Protein AF-A0A955GE36-F1 (afdb_monomer_lite)

Structure (mmCIF, N/CA/C/O backbone):
data_AF-A0A955GE36-F1
#
_entry.id   AF-A0A955GE36-F1
#
loop_
_atom_site.group_PDB
_atom_site.id
_atom_site.type_symbol
_atom_site.label_atom_id
_atom_site.label_alt_id
_atom_site.label_comp_id
_atom_site.label_asym_id
_atom_site.label_entity_id
_atom_site.label_seq_id
_atom_site.pdbx_PDB_ins_code
_atom_site.Cartn_x
_atom_site.Cartn_y
_atom_site.Cartn_z
_atom_site.occupancy
_atom_site.B_iso_or_equiv
_atom_site.auth_seq_id
_atom_site.auth_comp_id
_atom_site.auth_asym_id
_atom_site.auth_atom_id
_atom_site.pdbx_PDB_model_num
ATOM 1 N N . MET A 1 1 ? 7.375 5.020 -9.119 1.00 85.75 1 MET A N 1
ATOM 2 C CA . MET A 1 1 ? 6.586 3.778 -9.238 1.00 85.75 1 MET A CA 1
ATOM 3 C C . MET A 1 1 ? 6.086 3.654 -10.661 1.00 85.75 1 MET A C 1
ATOM 5 O O . MET A 1 1 ? 5.638 4.653 -11.214 1.00 85.75 1 MET A O 1
ATOM 9 N N . TYR A 1 2 ? 6.196 2.483 -11.272 1.00 90.69 2 TYR A N 1
ATOM 10 C CA . TYR A 1 2 ? 5.841 2.312 -12.681 1.00 90.69 2 TYR A CA 1
ATOM 11 C C . TYR A 1 2 ? 5.158 0.971 -12.918 1.00 90.69 2 TYR A C 1
ATOM 13 O O . TYR A 1 2 ? 5.213 0.081 -12.067 1.00 90.69 2 TYR A O 1
ATOM 21 N N . ARG A 1 3 ? 4.501 0.848 -14.072 1.00 91.81 3 ARG A N 1
ATOM 22 C CA . ARG A 1 3 ? 3.868 -0.386 -14.530 1.00 91.81 3 ARG A CA 1
ATOM 23 C C . ARG A 1 3 ? 4.407 -0.761 -15.899 1.00 91.81 3 ARG A C 1
ATOM 25 O O . ARG A 1 3 ? 4.590 0.096 -16.756 1.00 91.81 3 ARG A O 1
ATOM 32 N N . PHE A 1 4 ? 4.636 -2.037 -16.146 1.00 91.62 4 PHE A N 1
ATOM 33 C CA . PHE A 1 4 ? 4.843 -2.513 -17.499 1.00 91.62 4 PHE A CA 1
ATOM 34 C C . PHE A 1 4 ? 3.559 -2.333 -18.308 1.00 91.62 4 PHE A C 1
ATOM 36 O O . PHE A 1 4 ? 2.451 -2.238 -17.777 1.00 91.62 4 PHE A O 1
ATOM 43 N N . LYS A 1 5 ? 3.709 -2.286 -19.632 1.00 88.50 5 LYS A N 1
ATOM 44 C CA . LYS A 1 5 ? 2.636 -1.937 -20.573 1.00 88.50 5 LYS A CA 1
ATOM 45 C C . LYS A 1 5 ? 1.33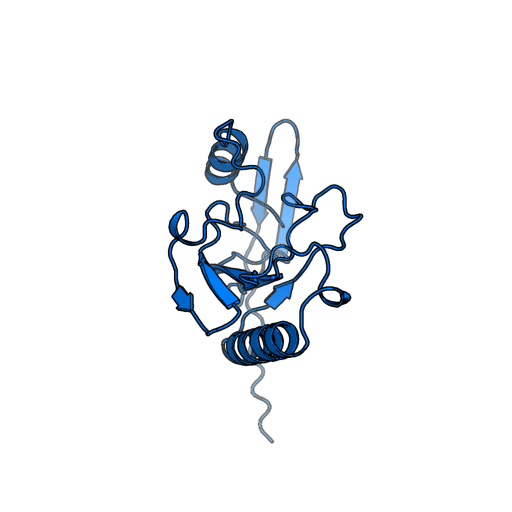5 -2.721 -20.347 1.00 88.50 5 LYS A C 1
ATOM 47 O O . LYS A 1 5 ? 0.261 -2.147 -20.493 1.00 88.50 5 LYS A O 1
ATOM 52 N N . ASN A 1 6 ? 1.416 -4.002 -19.987 1.00 87.06 6 ASN A N 1
ATOM 53 C CA . ASN A 1 6 ? 0.236 -4.842 -19.757 1.00 87.06 6 ASN A CA 1
ATOM 54 C C . ASN A 1 6 ? -0.524 -4.431 -18.488 1.00 87.06 6 ASN A C 1
ATOM 56 O O . ASN A 1 6 ? -1.719 -4.156 -18.559 1.00 87.06 6 ASN A O 1
ATOM 60 N N . ASN A 1 7 ? 0.173 -4.278 -17.361 1.00 87.06 7 ASN A N 1
ATOM 61 C CA . ASN A 1 7 ? -0.438 -3.822 -16.111 1.00 87.06 7 ASN A CA 1
ATOM 62 C C . ASN A 1 7 ? -0.907 -2.368 -16.195 1.00 87.06 7 ASN A C 1
ATOM 64 O O . ASN A 1 7 ? -1.952 -2.026 -15.646 1.00 87.06 7 ASN A O 1
ATOM 68 N N . TYR A 1 8 ? -0.207 -1.520 -16.954 1.00 87.38 8 TYR A N 1
ATOM 69 C CA . TYR A 1 8 ? -0.676 -0.171 -17.258 1.00 87.38 8 TYR A CA 1
ATOM 70 C C . TYR A 1 8 ? -1.990 -0.186 -18.052 1.00 87.38 8 TYR A C 1
ATOM 72 O O . TYR A 1 8 ? -2.920 0.534 -17.701 1.00 87.38 8 TYR A O 1
ATOM 80 N N . LYS A 1 9 ? -2.121 -1.047 -19.071 1.00 87.62 9 LYS A N 1
ATOM 81 C CA . LYS A 1 9 ? -3.388 -1.223 -19.801 1.00 87.62 9 LYS A CA 1
ATOM 82 C C . LYS A 1 9 ? -4.512 -1.724 -18.896 1.00 87.62 9 LYS A C 1
ATOM 84 O O . LYS A 1 9 ? -5.623 -1.223 -19.017 1.00 87.62 9 LYS A O 1
ATOM 89 N N . ASN A 1 10 ? -4.242 -2.678 -18.005 1.00 85.69 10 ASN A N 1
ATOM 90 C CA . ASN A 1 10 ? -5.240 -3.178 -17.054 1.00 85.69 10 ASN A CA 1
ATOM 91 C C . ASN A 1 10 ? -5.703 -2.070 -16.100 1.00 85.69 10 ASN A C 1
ATOM 93 O O . ASN A 1 10 ? -6.900 -1.876 -15.924 1.00 85.69 10 ASN A O 1
ATOM 97 N N . TYR A 1 11 ? -4.762 -1.277 -15.584 1.00 84.19 11 TYR A N 1
ATOM 98 C CA . TYR A 1 11 ? -5.061 -0.088 -14.790 1.00 84.19 11 TYR A CA 1
ATOM 99 C C . TYR A 1 11 ? -5.919 0.932 -15.560 1.00 84.19 11 TYR A C 1
ATOM 101 O O . TYR A 1 11 ? -6.895 1.436 -15.020 1.00 84.19 11 TYR A O 1
ATOM 109 N N . LEU A 1 12 ? -5.609 1.207 -16.834 1.00 83.94 12 LEU A N 1
ATOM 110 C CA . LEU A 1 12 ? -6.403 2.123 -17.667 1.00 83.94 12 LEU A CA 1
ATOM 111 C C . LEU A 1 12 ? -7.800 1.588 -18.013 1.00 83.94 12 LEU A C 1
ATOM 113 O O . LEU A 1 12 ? -8.720 2.372 -18.233 1.00 83.9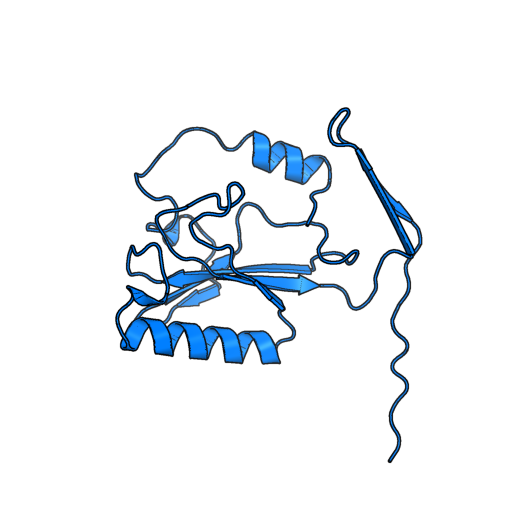4 12 LEU A O 1
ATOM 117 N N . ARG A 1 13 ? -7.958 0.263 -18.105 1.00 81.69 13 ARG A N 1
ATOM 118 C CA . ARG A 1 13 ? -9.246 -0.394 -18.377 1.00 81.69 13 ARG A CA 1
ATOM 119 C C . ARG A 1 13 ? -10.188 -0.359 -17.182 1.00 81.69 13 ARG A C 1
ATOM 121 O O . ARG A 1 13 ? -11.373 -0.625 -17.363 1.00 81.69 13 ARG A O 1
ATOM 128 N N . TYR A 1 14 ? -9.694 -0.025 -15.993 1.00 68.94 14 TYR A N 1
ATOM 129 C CA . TYR A 1 14 ? -10.538 0.109 -14.821 1.00 68.94 14 TYR A CA 1
ATOM 130 C C . TYR A 1 14 ? -11.527 1.267 -15.002 1.00 68.94 14 TYR A C 1
ATOM 132 O O . TYR A 1 14 ? -11.163 2.442 -14.959 1.00 68.94 14 TYR A O 1
ATOM 140 N N . ASN A 1 15 ? -12.794 0.922 -15.236 1.00 57.19 15 ASN A N 1
ATOM 141 C CA . ASN A 1 15 ? -13.876 1.872 -15.450 1.00 57.19 15 ASN A CA 1
ATOM 142 C C . ASN A 1 15 ? -15.195 1.364 -14.832 1.00 57.19 15 ASN A C 1
ATOM 144 O O . ASN A 1 15 ? -15.684 0.297 -15.179 1.00 57.19 15 ASN A O 1
ATOM 148 N N . LYS A 1 16 ? -15.798 2.235 -14.006 1.00 53.19 16 LYS A N 1
ATOM 149 C CA . LYS A 1 16 ? -17.249 2.502 -13.877 1.00 53.19 16 LYS A CA 1
ATOM 150 C C . LYS A 1 16 ? -18.206 1.484 -13.229 1.00 53.19 16 LYS A C 1
ATOM 152 O O . LYS A 1 16 ? -19.367 1.433 -13.615 1.00 53.19 16 LYS A O 1
ATOM 157 N N . HIS A 1 17 ? -17.836 0.878 -12.107 1.00 49.16 17 HIS A N 1
ATOM 158 C CA . HIS A 1 17 ? -18.844 0.493 -11.104 1.00 49.16 17 HIS A CA 1
ATOM 159 C C . HIS A 1 17 ? -18.526 1.195 -9.786 1.00 49.16 17 HIS A C 1
ATOM 161 O O . HIS A 1 17 ? -17.876 0.658 -8.898 1.00 49.16 17 HIS A O 1
ATOM 167 N N . LYS A 1 18 ? -18.880 2.485 -9.712 1.00 57.66 18 LYS A N 1
ATOM 168 C CA . LYS A 1 18 ? -18.538 3.329 -8.565 1.00 57.66 18 LYS A CA 1
ATOM 169 C C . LYS A 1 18 ? -19.509 3.066 -7.416 1.00 57.66 18 LYS A C 1
ATOM 171 O O . LYS A 1 18 ? -20.528 3.740 -7.302 1.00 57.66 18 LYS A O 1
ATOM 176 N N . ARG A 1 19 ? -19.136 2.156 -6.514 1.00 67.69 19 ARG A N 1
ATOM 177 C CA . ARG A 1 19 ? -19.416 2.392 -5.090 1.00 67.69 19 ARG A CA 1
ATOM 178 C C . ARG A 1 19 ? -18.847 3.772 -4.724 1.00 67.69 19 ARG A C 1
ATOM 180 O O . ARG A 1 19 ? -17.850 4.204 -5.310 1.00 67.69 19 ARG A O 1
ATOM 187 N N . ALA A 1 20 ? -19.480 4.468 -3.778 1.00 83.12 20 ALA A N 1
ATOM 188 C CA . ALA A 1 20 ? -19.018 5.787 -3.335 1.00 83.12 20 ALA A CA 1
ATOM 189 C C . ALA A 1 20 ? -17.541 5.753 -2.891 1.00 83.12 20 ALA A C 1
ATOM 191 O O . ALA A 1 20 ? -16.786 6.668 -3.213 1.00 83.12 20 ALA A O 1
ATOM 192 N N . CYS A 1 21 ? -17.126 4.644 -2.266 1.00 90.12 21 CYS A N 1
ATOM 193 C CA . CYS A 1 21 ? -15.739 4.301 -1.982 1.00 90.12 21 CYS A CA 1
ATOM 194 C C . CYS A 1 21 ? -15.445 2.853 -2.399 1.00 90.12 21 CYS A C 1
ATOM 196 O O . CYS A 1 21 ? -16.169 1.939 -2.013 1.00 90.12 21 CYS A O 1
ATOM 198 N N . ALA A 1 22 ? -14.364 2.643 -3.156 1.00 89.44 22 ALA A N 1
ATOM 199 C CA . ALA A 1 22 ? -13.913 1.311 -3.569 1.00 89.44 22 ALA A CA 1
ATOM 200 C C . ALA A 1 22 ? -13.181 0.536 -2.456 1.00 89.44 22 ALA A C 1
ATOM 202 O O . ALA A 1 22 ? -12.947 -0.651 -2.607 1.00 89.44 22 ALA A O 1
ATOM 203 N N . LEU A 1 23 ? -12.792 1.203 -1.364 1.00 93.19 23 LEU A N 1
ATOM 204 C CA . LEU A 1 23 ? -12.044 0.603 -0.251 1.00 93.19 23 LEU A CA 1
ATOM 205 C C . LEU A 1 23 ? -12.943 0.194 0.928 1.00 93.19 23 LEU A C 1
ATOM 207 O O . LEU A 1 23 ? -12.489 -0.517 1.813 1.00 93.19 23 LEU A O 1
ATOM 211 N N . CYS A 1 24 ? -14.220 0.597 0.932 1.00 93.69 24 CYS A N 1
ATOM 212 C CA . CYS A 1 24 ? -15.199 0.160 1.937 1.00 93.69 24 CYS A CA 1
ATOM 213 C C . CYS A 1 24 ? -15.707 -1.270 1.732 1.00 93.69 24 CYS A C 1
ATOM 215 O O . CYS A 1 24 ? -16.443 -1.763 2.578 1.00 93.69 24 CYS A O 1
ATOM 217 N N . ALA A 1 25 ? -15.363 -1.895 0.609 1.00 90.81 25 ALA A N 1
ATOM 218 C CA . ALA A 1 25 ? -15.759 -3.251 0.272 1.00 90.81 25 ALA A CA 1
ATOM 219 C C . ALA A 1 25 ? -14.513 -4.138 0.156 1.00 90.81 25 ALA A C 1
ATOM 221 O O . ALA A 1 25 ? -14.054 -4.418 -0.955 1.00 90.81 25 ALA A O 1
ATOM 222 N N . PRO A 1 26 ? -13.888 -4.510 1.287 1.00 88.25 26 PRO A N 1
ATOM 223 C CA . PRO A 1 26 ? -12.679 -5.325 1.273 1.00 88.25 26 PRO A CA 1
ATOM 224 C C . PRO A 1 26 ? -12.891 -6.701 0.624 1.00 88.25 26 PRO A C 1
ATOM 226 O O . PRO A 1 26 ? -11.921 -7.291 0.156 1.00 88.25 26 PRO A O 1
ATOM 229 N N . GLU A 1 27 ? -14.134 -7.180 0.517 1.00 89.06 27 GLU A N 1
ATOM 230 C CA . GLU A 1 27 ? -14.501 -8.403 -0.204 1.00 89.06 27 GLU A CA 1
ATOM 231 C C . GLU A 1 27 ? -14.236 -8.344 -1.720 1.00 89.06 27 GLU A C 1
ATOM 233 O O . GLU A 1 27 ? -14.121 -9.386 -2.363 1.00 89.06 27 GLU A O 1
ATOM 238 N N . ASP A 1 28 ? -14.084 -7.142 -2.293 1.00 91.38 28 ASP A N 1
ATOM 239 C CA . ASP A 1 28 ? -13.690 -6.950 -3.699 1.00 91.38 28 ASP A CA 1
ATOM 240 C C . ASP A 1 28 ? -12.179 -7.206 -3.923 1.00 91.38 28 ASP A C 1
ATOM 242 O O . ASP A 1 28 ? -11.667 -7.096 -5.046 1.00 91.38 28 ASP A O 1
ATOM 246 N N . PHE A 1 29 ? -11.439 -7.511 -2.855 1.00 94.50 29 PHE A N 1
ATOM 247 C CA . PHE A 1 29 ? -10.009 -7.780 -2.874 1.00 94.50 29 PHE A CA 1
ATOM 248 C C . PHE A 1 29 ? -9.701 -9.176 -2.334 1.00 94.50 29 PHE A C 1
ATOM 250 O O . PHE A 1 29 ? -10.445 -9.760 -1.550 1.00 94.50 29 PHE A O 1
ATOM 257 N N . THR A 1 30 ? -8.526 -9.690 -2.690 1.00 97.25 30 THR A N 1
ATOM 258 C CA . THR A 1 30 ? -7.957 -10.844 -1.992 1.00 97.25 30 THR A CA 1
ATOM 259 C C . THR A 1 30 ? -7.463 -10.403 -0.616 1.00 97.25 30 THR A C 1
ATOM 261 O O . THR A 1 30 ? -6.461 -9.688 -0.518 1.00 97.25 30 THR A O 1
ATOM 264 N N . ILE A 1 31 ? -8.155 -10.836 0.437 1.00 97.81 31 ILE A N 1
ATOM 265 C CA . ILE A 1 31 ? -7.771 -10.596 1.832 1.00 97.81 31 ILE A CA 1
ATOM 266 C C . ILE A 1 31 ? -6.613 -11.528 2.208 1.00 97.81 31 ILE A C 1
ATOM 268 O O . ILE A 1 31 ? -6.680 -12.736 1.992 1.00 97.81 31 ILE A O 1
ATOM 272 N N . ILE A 1 32 ? -5.548 -10.951 2.761 1.00 98.19 32 ILE A N 1
ATOM 273 C CA . ILE A 1 32 ? -4.377 -11.669 3.281 1.00 98.19 32 ILE A CA 1
ATOM 274 C C . ILE A 1 32 ? -4.495 -11.861 4.791 1.00 98.19 32 ILE A C 1
ATOM 276 O O . ILE A 1 32 ? -4.162 -12.919 5.316 1.00 98.19 32 ILE A O 1
ATOM 280 N N . GLU A 1 33 ? -4.961 -10.825 5.483 1.00 97.62 33 GLU A N 1
ATOM 281 C CA . GLU A 1 33 ? -5.052 -10.773 6.936 1.00 97.62 33 GLU A CA 1
ATOM 282 C C . GLU A 1 33 ? -6.137 -9.769 7.322 1.00 97.62 33 GLU A C 1
ATOM 284 O O . GLU A 1 33 ? -6.306 -8.752 6.649 1.00 97.62 33 GLU A O 1
ATOM 289 N N . GLN A 1 34 ? -6.877 -10.045 8.389 1.00 97.44 34 GLN A N 1
ATOM 290 C CA . GLN A 1 34 ? -7.906 -9.152 8.906 1.00 97.44 34 GLN A CA 1
ATOM 291 C C . GLN A 1 34 ? -7.818 -9.112 10.427 1.00 97.44 34 GLN A C 1
ATOM 293 O O . GLN A 1 34 ? -7.711 -10.152 11.077 1.00 97.44 34 GLN A O 1
ATOM 298 N N . THR A 1 35 ? -7.876 -7.906 10.971 1.00 97.38 35 THR A N 1
ATOM 299 C CA . THR A 1 35 ? -7.951 -7.621 12.401 1.00 97.38 35 THR A CA 1
ATOM 300 C C . THR A 1 35 ? -9.339 -7.065 12.730 1.00 97.38 35 THR A C 1
ATOM 302 O O . THR A 1 35 ? -10.246 -7.065 11.892 1.00 97.38 35 THR A O 1
ATOM 305 N N . GLU A 1 36 ? -9.538 -6.602 13.962 1.00 97.44 36 GLU A N 1
ATOM 306 C CA . GLU A 1 36 ? -10.809 -6.003 14.371 1.00 97.44 36 GLU A CA 1
ATOM 307 C C . GLU A 1 36 ? -11.078 -4.668 13.657 1.00 97.44 36 GLU A C 1
ATOM 309 O O . GLU A 1 36 ? -12.224 -4.387 13.308 1.00 97.44 36 GLU A O 1
ATOM 314 N N . TYR A 1 37 ? -10.037 -3.869 13.387 1.00 98.25 37 TYR A N 1
ATOM 315 C CA . TYR A 1 37 ? -10.189 -2.504 12.870 1.00 98.25 37 TYR A CA 1
ATOM 316 C C . TYR A 1 37 ? -9.596 -2.281 11.474 1.00 98.25 37 TYR A C 1
ATOM 318 O O . TYR A 1 37 ? -9.852 -1.243 10.847 1.00 98.25 37 TYR A O 1
ATOM 326 N N . ALA A 1 38 ? -8.815 -3.231 10.959 1.00 98.12 38 ALA A N 1
ATOM 327 C CA . ALA A 1 38 ? -8.122 -3.101 9.688 1.00 98.12 38 ALA A CA 1
ATOM 328 C C . ALA A 1 38 ? -8.059 -4.420 8.905 1.00 98.12 38 ALA A C 1
ATOM 330 O O . ALA A 1 38 ? -8.306 -5.516 9.406 1.00 98.12 38 ALA A O 1
ATOM 331 N N . VAL A 1 39 ? -7.722 -4.303 7.626 1.00 98.44 39 VAL A N 1
ATOM 332 C CA . VAL A 1 39 ? -7.549 -5.440 6.724 1.00 98.44 39 VAL A CA 1
ATOM 333 C C . VAL A 1 39 ? -6.339 -5.218 5.828 1.00 98.44 39 VAL A C 1
ATOM 335 O O . VAL A 1 39 ? -6.085 -4.106 5.357 1.00 98.44 39 VAL A O 1
ATOM 338 N N . VAL A 1 40 ? -5.585 -6.286 5.588 1.00 98.56 40 VAL A N 1
ATOM 339 C CA . VAL A 1 40 ? -4.499 -6.336 4.614 1.00 98.56 40 VAL A CA 1
ATOM 340 C C . VAL A 1 40 ? -5.000 -7.049 3.371 1.00 98.56 40 VAL A C 1
ATOM 342 O O . VAL A 1 40 ? -5.420 -8.205 3.428 1.00 98.56 40 VAL A O 1
ATOM 345 N N . VAL A 1 41 ? -4.929 -6.370 2.231 1.00 98.44 41 VAL A N 1
ATOM 346 C CA . VAL A 1 41 ? -5.425 -6.885 0.952 1.00 98.44 41 VAL A CA 1
ATOM 347 C C . VAL A 1 41 ? -4.371 -6.802 -0.142 1.00 98.44 41 VAL A C 1
ATOM 349 O O . VAL A 1 41 ? -3.500 -5.931 -0.121 1.00 98.44 41 VAL A O 1
ATOM 352 N N . VAL A 1 42 ? -4.473 -7.668 -1.148 1.00 97.75 42 VAL A N 1
ATOM 353 C CA . VAL A 1 42 ? -3.697 -7.532 -2.387 1.00 97.75 42 VAL A CA 1
ATOM 354 C C . VAL A 1 42 ? -4.201 -6.322 -3.169 1.00 97.75 42 VAL A C 1
ATOM 356 O O . VAL A 1 42 ? -5.401 -6.147 -3.370 1.00 97.75 42 VAL A O 1
ATOM 359 N N . ASN A 1 43 ? -3.292 -5.474 -3.651 1.00 95.06 43 ASN A N 1
ATOM 360 C CA . ASN A 1 43 ? -3.678 -4.376 -4.527 1.00 95.06 43 ASN A CA 1
ATOM 361 C C . ASN A 1 43 ? -4.046 -4.918 -5.915 1.00 95.06 43 ASN A C 1
ATOM 363 O O . ASN A 1 43 ? -3.175 -5.399 -6.636 1.00 95.06 43 ASN A O 1
ATOM 367 N N . ASN A 1 44 ? -5.307 -4.756 -6.324 1.00 91.88 44 ASN A N 1
ATOM 368 C CA . ASN A 1 44 ? -5.800 -5.147 -7.653 1.00 91.88 44 ASN A CA 1
ATOM 369 C C . ASN A 1 44 ? -5.064 -4.440 -8.814 1.00 91.88 44 ASN A C 1
ATOM 371 O O . ASN A 1 44 ? -5.092 -4.903 -9.954 1.00 91.88 44 ASN A O 1
ATOM 375 N N . TYR A 1 45 ? -4.375 -3.329 -8.533 1.00 90.31 45 TYR A N 1
ATOM 376 C CA . TYR A 1 45 ? -3.585 -2.564 -9.498 1.00 90.31 45 TYR A CA 1
ATOM 377 C C . TYR A 1 45 ? -2.141 -2.411 -9.011 1.00 90.31 45 TYR A C 1
ATOM 379 O O . TYR A 1 45 ? -1.706 -1.290 -8.704 1.00 90.31 45 TYR A O 1
ATOM 387 N N . PRO A 1 46 ? -1.364 -3.504 -8.946 1.00 94.25 46 PRO A N 1
ATOM 388 C CA . PRO A 1 46 ? -0.029 -3.473 -8.375 1.00 94.25 46 PRO A CA 1
ATOM 389 C C . PRO A 1 46 ? 0.915 -2.599 -9.214 1.00 94.25 46 PRO A C 1
ATOM 391 O O . PRO A 1 46 ? 0.634 -2.244 -10.364 1.00 94.25 46 PRO A O 1
ATOM 394 N N . TYR A 1 47 ? 2.035 -2.204 -8.615 1.00 94.88 47 TYR A N 1
ATOM 395 C CA . TYR A 1 47 ? 3.131 -1.589 -9.357 1.00 94.88 47 TYR A CA 1
ATOM 396 C C . TYR A 1 47 ? 4.040 -2.716 -9.824 1.00 94.88 47 TYR A C 1
ATOM 398 O O . TYR A 1 47 ? 4.128 -3.731 -9.148 1.00 94.88 47 TYR A O 1
ATOM 406 N N . ASP A 1 48 ? 4.733 -2.513 -10.936 1.00 95.00 48 ASP A N 1
ATOM 407 C CA . ASP A 1 48 ? 5.760 -3.452 -11.394 1.00 95.00 48 ASP A CA 1
ATOM 408 C C . ASP A 1 48 ? 7.153 -3.018 -10.950 1.00 95.00 48 ASP A C 1
ATOM 410 O O . ASP A 1 48 ? 8.033 -3.847 -10.734 1.00 95.00 48 ASP A O 1
ATOM 414 N N . ILE A 1 49 ? 7.356 -1.703 -10.814 1.00 94.88 49 ILE A N 1
ATOM 415 C CA . ILE A 1 49 ? 8.633 -1.119 -10.415 1.00 94.88 49 ILE A CA 1
ATOM 416 C C . ILE A 1 49 ? 8.426 -0.137 -9.271 1.00 94.88 49 ILE A C 1
ATOM 418 O O . ILE A 1 49 ? 7.631 0.809 -9.376 1.00 94.88 49 ILE A O 1
ATOM 422 N N . TRP A 1 50 ? 9.234 -0.297 -8.231 1.00 94.50 50 TRP A N 1
ATOM 423 C CA . TRP A 1 50 ? 9.376 0.629 -7.119 1.00 94.50 50 TRP A CA 1
ATOM 424 C C . TRP A 1 50 ? 10.864 0.860 -6.864 1.00 94.50 50 TRP A C 1
ATOM 426 O O . TRP A 1 50 ? 11.626 -0.094 -6.831 1.00 94.50 50 TRP A O 1
ATOM 436 N N . GLU A 1 51 ? 11.288 2.125 -6.776 1.00 90.94 51 GLU A N 1
ATOM 437 C CA . GLU A 1 51 ? 12.701 2.488 -6.539 1.00 90.94 51 GLU A CA 1
ATOM 438 C C . GLU A 1 51 ? 13.715 1.784 -7.460 1.00 90.94 51 GLU A C 1
ATOM 440 O O . GLU A 1 51 ? 14.796 1.391 -7.047 1.00 90.94 51 GLU A O 1
ATOM 445 N N . GLN A 1 52 ? 13.373 1.648 -8.747 1.00 91.69 52 GLN A N 1
ATOM 446 C CA . GLN A 1 52 ? 14.191 0.956 -9.762 1.00 91.69 52 GLN A CA 1
ATOM 447 C C . GLN A 1 52 ? 14.358 -0.557 -9.532 1.00 91.69 52 GLN A C 1
ATOM 449 O O . GLN A 1 52 ? 15.083 -1.207 -10.284 1.00 91.69 52 GLN A O 1
ATOM 454 N N . SER A 1 53 ? 13.639 -1.134 -8.577 1.00 93.62 53 SER A N 1
ATOM 455 C CA . SER A 1 53 ? 13.551 -2.569 -8.325 1.00 93.62 53 SER A CA 1
ATOM 456 C C . SER A 1 53 ? 12.2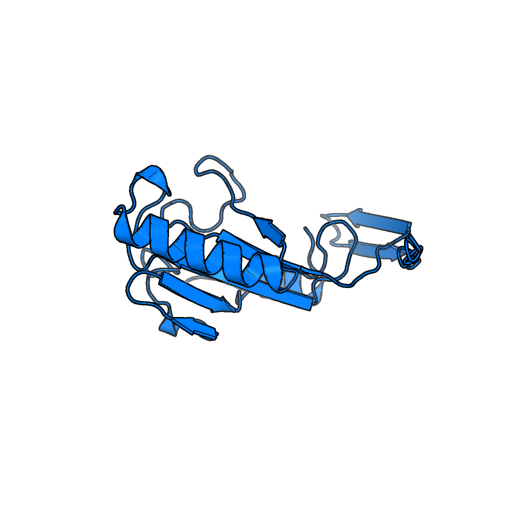06 -3.120 -8.780 1.00 93.62 53 SER A C 1
ATOM 458 O O . SER A 1 53 ? 11.203 -2.404 -8.836 1.00 93.62 53 SER A O 1
ATOM 460 N N . VAL A 1 54 ? 12.181 -4.409 -9.114 1.00 94.88 54 VAL A N 1
ATOM 461 C CA . VAL A 1 54 ? 10.929 -5.115 -9.415 1.00 94.88 54 VAL A CA 1
ATOM 462 C C . VAL A 1 54 ? 10.132 -5.275 -8.124 1.00 94.88 54 VAL A C 1
ATOM 464 O O . VAL A 1 54 ? 10.690 -5.667 -7.099 1.00 94.88 54 VAL A O 1
ATOM 467 N N . VAL A 1 55 ? 8.836 -4.983 -8.174 1.00 96.44 55 VAL A N 1
ATOM 468 C CA . VAL A 1 55 ? 7.907 -5.267 -7.076 1.00 96.44 55 VAL A CA 1
ATOM 469 C C . VAL A 1 55 ? 7.557 -6.751 -7.100 1.00 96.44 55 VAL A C 1
ATOM 471 O O . VAL A 1 55 ? 7.127 -7.273 -8.125 1.00 96.44 55 VAL A O 1
ATOM 474 N N . LEU A 1 56 ? 7.760 -7.423 -5.970 1.00 97.00 56 LEU A N 1
ATOM 475 C CA . LEU A 1 56 ? 7.398 -8.824 -5.766 1.00 97.00 56 LEU A CA 1
ATOM 476 C C . LEU A 1 56 ? 5.959 -8.945 -5.268 1.00 97.00 56 LEU A C 1
ATOM 478 O O . LEU A 1 56 ? 5.204 -9.781 -5.749 1.00 97.00 56 LEU A O 1
ATOM 482 N N . GLU A 1 57 ? 5.585 -8.089 -4.316 1.00 97.88 57 GLU A N 1
ATOM 483 C CA . GLU A 1 57 ? 4.271 -8.089 -3.677 1.00 97.88 57 GLU A CA 1
ATOM 484 C C . GLU A 1 57 ? 3.834 -6.637 -3.446 1.00 97.88 57 GLU A C 1
ATOM 486 O O . GLU A 1 57 ? 4.631 -5.795 -3.020 1.00 97.88 57 GLU A O 1
ATOM 491 N N . HIS A 1 58 ? 2.568 -6.331 -3.736 1.00 98.00 58 HIS A N 1
ATOM 492 C CA . HIS A 1 58 ? 1.973 -5.023 -3.466 1.00 98.00 58 HIS A CA 1
ATOM 493 C C . HIS A 1 58 ? 0.646 -5.220 -2.739 1.00 98.00 58 HIS A C 1
ATOM 495 O O . HIS A 1 58 ? -0.371 -5.551 -3.352 1.00 98.00 58 HIS A O 1
ATOM 501 N N . LEU A 1 59 ? 0.673 -4.988 -1.432 1.00 98.50 59 LEU A N 1
ATOM 502 C CA . LEU A 1 59 ? -0.483 -5.071 -0.551 1.00 98.50 59 LEU A CA 1
ATOM 503 C C . LEU A 1 59 ? -0.911 -3.671 -0.099 1.00 98.50 59 LEU A C 1
ATOM 505 O O . LEU A 1 59 ? -0.210 -2.676 -0.315 1.00 98.50 59 LEU A O 1
ATOM 509 N N . MET A 1 60 ? -2.073 -3.587 0.533 1.00 98.19 60 MET A N 1
ATOM 510 C CA . MET A 1 60 ? -2.563 -2.380 1.189 1.00 98.19 60 MET A CA 1
ATOM 511 C C . MET A 1 60 ? -3.120 -2.732 2.560 1.00 98.19 60 MET A C 1
ATOM 513 O O . MET A 1 60 ? -3.863 -3.700 2.679 1.00 98.19 60 MET A O 1
ATOM 517 N N . VAL A 1 61 ? -2.800 -1.916 3.561 1.00 98.31 61 VAL A N 1
ATOM 518 C CA . VAL A 1 61 ? -3.526 -1.869 4.832 1.00 98.31 61 VAL A CA 1
ATOM 519 C C . VAL A 1 61 ? -4.656 -0.859 4.685 1.00 98.31 61 VAL A C 1
ATOM 521 O O . VAL A 1 61 ? -4.408 0.304 4.340 1.00 98.31 61 VAL A O 1
ATOM 524 N N . LEU A 1 62 ? -5.880 -1.306 4.939 1.00 97.81 62 LEU A N 1
ATOM 525 C CA . LEU A 1 62 ? -7.095 -0.504 4.884 1.00 97.81 62 LEU A CA 1
ATOM 526 C C . LEU A 1 62 ? -7.739 -0.472 6.281 1.00 97.81 62 LEU A C 1
ATOM 528 O O . LEU A 1 62 ? -7.974 -1.541 6.842 1.00 97.81 62 LEU A O 1
ATOM 532 N N . PRO A 1 63 ? -8.061 0.706 6.847 1.00 98.00 63 PRO A N 1
ATOM 533 C CA . PRO A 1 63 ? -8.998 0.780 7.959 1.00 98.00 63 PRO A CA 1
ATOM 534 C C . PRO A 1 63 ? -10.388 0.351 7.488 1.00 98.00 63 PRO A C 1
ATOM 536 O O . PRO A 1 63 ? -10.806 0.713 6.381 1.00 98.00 63 PRO A O 1
ATOM 539 N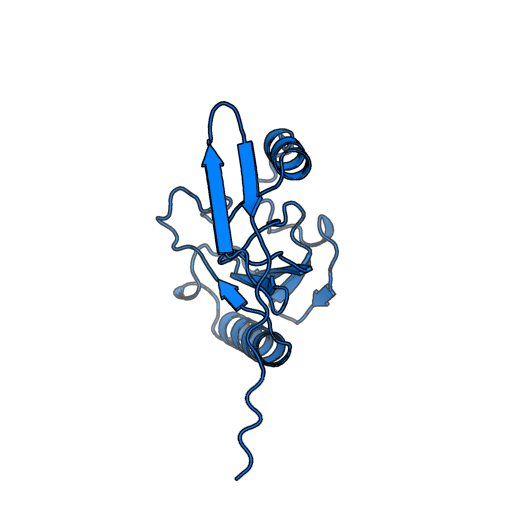 N . LEU A 1 64 ? -11.129 -0.335 8.356 1.00 97.12 64 LEU A N 1
ATOM 540 C CA . LEU A 1 64 ? -12.560 -0.576 8.145 1.00 97.12 64 LEU A CA 1
ATOM 541 C C . LEU A 1 64 ? -13.371 0.725 8.291 1.00 97.12 64 LEU A C 1
ATOM 543 O O . LEU A 1 64 ? -14.406 0.900 7.649 1.00 97.12 64 LEU A O 1
ATOM 547 N N . GLU A 1 65 ? -12.867 1.681 9.078 1.00 97.38 65 GLU A N 1
ATOM 548 C CA . GLU A 1 65 ? -13.406 3.038 9.145 1.00 97.38 65 GLU A CA 1
ATOM 549 C C . GLU A 1 65 ? -13.189 3.809 7.830 1.00 97.38 65 GLU A C 1
ATOM 551 O O . GLU A 1 65 ? -12.070 3.958 7.334 1.00 97.38 65 GLU A O 1
ATOM 556 N N . HIS A 1 66 ? -14.260 4.403 7.303 1.00 97.12 66 HIS A N 1
ATOM 557 C CA . HIS A 1 66 ? -14.183 5.315 6.163 1.00 97.12 66 HIS A CA 1
ATOM 558 C C . HIS A 1 66 ? -13.752 6.712 6.630 1.00 97.12 66 HIS A C 1
ATOM 560 O O . HIS A 1 66 ? -14.587 7.582 6.890 1.00 97.12 66 HIS A O 1
ATOM 566 N N . LYS A 1 67 ? -12.440 6.939 6.712 1.00 97.06 67 LYS A N 1
ATOM 567 C CA . LYS A 1 67 ? -11.836 8.256 6.978 1.00 97.06 67 LYS A CA 1
ATOM 568 C C . LYS A 1 67 ? -10.727 8.546 5.991 1.00 97.06 67 LYS A C 1
ATOM 570 O O . LYS A 1 67 ? -10.019 7.632 5.579 1.00 97.06 67 LYS A O 1
ATOM 575 N N . ALA A 1 68 ? -10.532 9.811 5.636 1.00 95.12 68 ALA A N 1
ATOM 576 C CA . ALA A 1 68 ? -9.505 10.195 4.671 1.00 95.12 68 ALA A CA 1
ATOM 577 C C . ALA A 1 68 ? -8.096 10.172 5.282 1.00 95.12 68 ALA A C 1
ATOM 579 O O . ALA A 1 68 ? -7.113 9.959 4.564 1.00 95.12 68 ALA A O 1
ATOM 580 N N . ASN A 1 69 ? -8.009 10.387 6.597 1.00 94.44 69 ASN A N 1
ATOM 581 C CA . ASN A 1 69 ? -6.781 10.748 7.297 1.00 94.44 69 ASN A CA 1
ATOM 582 C C . ASN A 1 69 ? -6.532 9.823 8.481 1.00 94.44 69 ASN A C 1
ATOM 584 O O . ASN A 1 69 ? -7.467 9.482 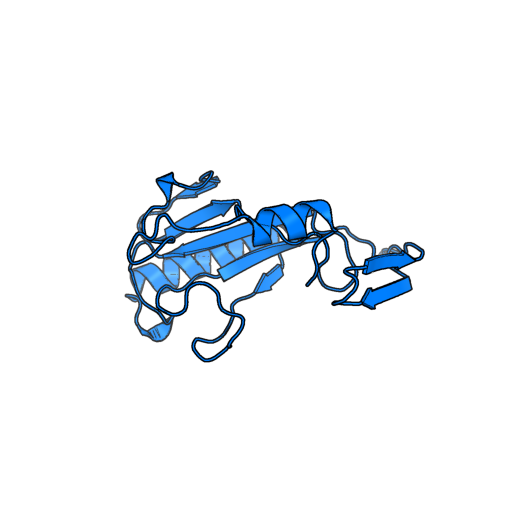9.198 1.00 94.44 69 ASN A O 1
ATOM 588 N N . LEU A 1 70 ? -5.262 9.498 8.746 1.00 94.81 70 LEU A N 1
ATOM 589 C CA . LEU A 1 70 ? -4.889 8.727 9.939 1.00 94.81 70 LEU A CA 1
ATOM 590 C C . LEU A 1 70 ? -5.342 9.418 11.232 1.00 94.81 70 LEU A C 1
ATOM 592 O O . LEU A 1 70 ? -5.817 8.747 12.135 1.00 94.81 70 LEU A O 1
ATOM 596 N N . SER A 1 71 ? -5.268 10.752 11.291 1.00 95.81 71 SER A N 1
ATOM 597 C CA . SER A 1 71 ? -5.661 11.545 12.465 1.00 95.81 71 SER A CA 1
ATOM 598 C C . SER A 1 71 ? -7.162 11.536 12.768 1.00 95.81 71 SER A C 1
ATOM 600 O O . SER A 1 71 ? -7.559 11.960 13.846 1.00 95.81 71 SER A O 1
ATOM 602 N N . GLU A 1 72 ? -8.000 11.118 11.817 1.00 96.88 72 GLU A N 1
ATOM 603 C CA . GLU A 1 72 ? -9.460 11.053 11.977 1.00 96.88 72 GLU A CA 1
ATOM 604 C C . GLU A 1 72 ? -9.953 9.662 12.388 1.00 96.88 72 GLU A C 1
ATOM 606 O O . GLU A 1 72 ? -11.132 9.509 12.712 1.00 96.88 72 GLU A O 1
ATOM 611 N N . LEU A 1 73 ? -9.075 8.658 12.324 1.00 97.81 73 LEU A N 1
ATOM 612 C CA . LEU A 1 73 ? -9.372 7.299 12.758 1.00 97.81 73 LEU A CA 1
ATOM 613 C C . LEU A 1 73 ? -9.438 7.246 14.280 1.00 97.81 73 LEU A C 1
ATOM 615 O O . LEU A 1 73 ? -8.722 7.990 14.960 1.00 97.81 73 LEU A O 1
ATOM 619 N N . SER A 1 74 ? -10.243 6.332 14.818 1.00 98.44 74 SER A N 1
ATOM 620 C CA . SER A 1 74 ? -10.223 6.077 16.258 1.00 98.44 74 SER A CA 1
ATOM 621 C C . SER A 1 74 ? -8.826 5.625 16.730 1.00 98.44 74 SER A C 1
ATOM 623 O O . SER A 1 74 ? -8.080 5.006 15.963 1.00 98.44 74 SER A O 1
ATOM 625 N N . PRO A 1 75 ? -8.452 5.883 17.998 1.00 98.31 75 PRO A N 1
ATOM 626 C CA . PRO A 1 75 ? -7.173 5.422 18.540 1.00 98.31 75 PRO A CA 1
ATOM 627 C C . PRO A 1 75 ? -6.964 3.905 18.417 1.00 98.31 75 PRO A C 1
ATOM 629 O O . PRO A 1 75 ? -5.845 3.462 18.174 1.00 98.31 75 PRO A O 1
ATOM 632 N N . ALA A 1 76 ? -8.036 3.111 18.533 1.00 98.31 76 ALA A N 1
ATOM 633 C CA . ALA A 1 76 ? -7.981 1.662 18.349 1.00 98.31 76 ALA A CA 1
ATOM 634 C C . ALA A 1 76 ? -7.557 1.300 16.917 1.00 98.31 76 ALA A C 1
ATOM 636 O O . ALA A 1 76 ? -6.572 0.587 16.733 1.00 98.31 76 ALA A O 1
ATOM 637 N N . THR A 1 77 ? -8.207 1.890 15.910 1.00 98.38 77 THR A N 1
ATOM 638 C CA . THR A 1 77 ? -7.859 1.688 14.497 1.00 98.38 77 THR A CA 1
ATOM 639 C C . THR A 1 77 ? -6.447 2.174 14.166 1.00 98.38 77 THR A C 1
ATOM 641 O O . THR A 1 77 ? -5.731 1.517 13.411 1.00 98.38 77 THR A O 1
ATOM 644 N N . GLN A 1 78 ? -6.007 3.301 14.737 1.00 98.38 78 GLN A N 1
ATOM 645 C CA . GLN A 1 78 ? -4.635 3.788 14.556 1.00 98.38 78 GLN A CA 1
ATOM 646 C C . GLN A 1 78 ? -3.606 2.785 15.095 1.00 98.38 78 GLN A C 1
ATOM 648 O O . GLN A 1 78 ? -2.648 2.460 14.394 1.00 98.38 78 GLN A O 1
ATOM 653 N N . ASN A 1 79 ? -3.818 2.271 16.310 1.00 98.19 79 ASN A N 1
ATOM 654 C CA . ASN A 1 79 ? -2.927 1.290 16.928 1.00 98.19 79 ASN A CA 1
ATOM 655 C C . ASN A 1 79 ? -2.875 -0.015 16.127 1.00 98.19 79 ASN A C 1
ATOM 657 O O . ASN A 1 79 ? -1.791 -0.556 15.914 1.00 98.19 79 ASN A O 1
ATOM 661 N N . ASP A 1 80 ? -4.024 -0.484 15.645 1.00 97.75 80 ASP A N 1
ATOM 662 C CA . ASP A 1 80 ? -4.139 -1.725 14.879 1.00 97.75 80 ASP A CA 1
ATOM 663 C C . ASP A 1 80 ? -3.407 -1.623 13.529 1.00 97.75 80 ASP A C 1
ATOM 665 O O . ASP A 1 80 ? -2.590 -2.474 13.169 1.00 97.75 80 ASP A O 1
ATOM 669 N N . ILE A 1 81 ? -3.584 -0.498 12.824 1.00 98.25 81 ILE A N 1
ATOM 670 C CA . ILE A 1 81 ? -2.805 -0.194 11.618 1.00 98.25 81 ILE A CA 1
ATOM 671 C C . ILE A 1 81 ? -1.313 -0.158 11.943 1.00 98.25 81 ILE A C 1
ATOM 673 O O . ILE A 1 81 ? -0.532 -0.774 11.224 1.00 98.25 81 ILE A O 1
ATOM 677 N N . MET A 1 82 ? -0.892 0.538 13.002 1.00 98.44 82 MET A N 1
ATOM 678 C CA . MET A 1 82 ? 0.529 0.628 13.352 1.00 98.44 82 MET A CA 1
ATOM 679 C C . MET A 1 82 ? 1.137 -0.739 13.681 1.00 98.44 82 MET A C 1
ATOM 681 O O . MET A 1 82 ? 2.267 -1.004 13.266 1.00 98.44 82 MET A O 1
ATOM 685 N N . ALA A 1 83 ? 0.393 -1.620 14.352 1.00 98.38 83 ALA A N 1
ATOM 686 C CA . ALA A 1 83 ? 0.821 -2.989 14.623 1.00 98.38 83 ALA A CA 1
ATOM 687 C C . ALA A 1 83 ? 1.011 -3.794 13.326 1.00 98.38 83 ALA A C 1
ATOM 689 O O . ALA A 1 83 ? 2.053 -4.428 13.146 1.00 98.38 83 ALA A O 1
ATOM 690 N N . LEU A 1 84 ? 0.062 -3.706 12.385 1.00 98.56 84 LEU A N 1
ATOM 691 C CA . LEU A 1 84 ? 0.192 -4.323 11.060 1.00 98.56 84 LEU A CA 1
ATOM 692 C C . LEU A 1 84 ? 1.394 -3.755 10.296 1.00 98.56 84 LEU A C 1
ATOM 694 O O . LEU A 1 84 ? 2.200 -4.512 9.759 1.00 98.56 84 LEU A O 1
ATOM 698 N N . LEU A 1 85 ? 1.563 -2.432 10.269 1.00 98.56 85 LEU A N 1
ATOM 699 C CA . LEU A 1 85 ? 2.693 -1.796 9.592 1.00 98.56 85 LEU A CA 1
ATOM 700 C C . LEU A 1 85 ? 4.030 -2.285 10.160 1.00 98.56 85 LEU A C 1
ATOM 702 O O . LEU A 1 85 ? 4.881 -2.724 9.388 1.00 98.56 85 LEU A O 1
ATOM 706 N N . ALA A 1 86 ? 4.186 -2.295 11.486 1.00 98.50 86 ALA A N 1
ATOM 707 C CA . ALA A 1 86 ? 5.386 -2.807 12.144 1.00 98.50 86 ALA A CA 1
ATOM 708 C C . ALA A 1 86 ? 5.636 -4.288 11.800 1.00 98.50 86 ALA A C 1
ATOM 710 O O . ALA A 1 86 ? 6.750 -4.674 11.442 1.00 98.50 86 ALA A O 1
ATOM 711 N N . ALA A 1 87 ? 4.594 -5.125 11.821 1.00 98.38 87 ALA A N 1
ATOM 712 C CA . ALA A 1 87 ? 4.718 -6.536 11.470 1.00 98.38 87 ALA A CA 1
ATOM 713 C C . ALA A 1 87 ? 5.175 -6.737 10.014 1.00 98.38 87 ALA A C 1
ATOM 715 O O . ALA A 1 87 ? 6.049 -7.564 9.754 1.00 98.38 87 ALA A O 1
ATOM 716 N N . TYR A 1 88 ? 4.629 -5.991 9.051 1.00 98.56 88 TYR A N 1
ATOM 717 C CA . TYR A 1 88 ? 5.022 -6.121 7.643 1.00 98.56 88 TYR A CA 1
ATOM 718 C C . TYR A 1 88 ? 6.377 -5.475 7.335 1.00 98.56 88 TYR A C 1
ATOM 720 O O . TYR A 1 88 ? 7.106 -5.992 6.486 1.00 98.56 88 TYR A O 1
ATOM 728 N N . GLU A 1 89 ? 6.774 -4.426 8.054 1.00 98.31 89 GLU A N 1
ATOM 729 C CA . GLU A 1 89 ? 8.125 -3.865 7.959 1.00 98.31 89 GLU A CA 1
ATOM 730 C C . GLU A 1 89 ? 9.186 -4.933 8.265 1.00 98.31 89 GLU A C 1
ATOM 732 O O . GLU A 1 89 ? 10.095 -5.150 7.461 1.00 98.31 89 GLU A O 1
ATOM 737 N N . THR A 1 90 ? 9.019 -5.702 9.351 1.00 97.94 90 THR A N 1
ATOM 738 C CA . THR A 1 90 ? 9.946 -6.803 9.695 1.00 97.94 90 THR A CA 1
ATOM 739 C C . THR A 1 90 ? 9.990 -7.914 8.638 1.00 97.94 90 THR A C 1
ATOM 741 O O . THR A 1 90 ? 11.001 -8.603 8.495 1.00 97.94 90 THR A O 1
ATOM 744 N N . LYS A 1 91 ? 8.923 -8.060 7.840 1.00 97.38 91 LYS A N 1
ATOM 745 C CA . LYS A 1 91 ? 8.831 -8.999 6.706 1.00 97.38 91 LYS A CA 1
ATOM 746 C C . LYS A 1 91 ? 9.463 -8.441 5.415 1.00 97.38 91 LYS A C 1
ATOM 748 O O . LYS A 1 91 ? 9.396 -9.096 4.369 1.00 97.38 91 LYS A O 1
ATOM 753 N N . GLY A 1 92 ? 10.076 -7.256 5.470 1.00 96.94 92 GLY A N 1
ATOM 754 C CA . GLY A 1 92 ? 10.792 -6.621 4.361 1.00 96.94 92 GLY A CA 1
ATOM 755 C C . GLY A 1 92 ? 9.911 -5.797 3.420 1.00 96.94 92 GLY A C 1
ATOM 756 O O . GLY A 1 92 ? 10.276 -5.607 2.258 1.00 96.94 92 GLY A O 1
ATOM 757 N N . TYR A 1 93 ? 8.745 -5.340 3.881 1.00 98.25 93 TYR A N 1
ATOM 758 C CA . TYR A 1 93 ? 7.877 -4.459 3.101 1.00 98.25 93 TYR A CA 1
ATOM 759 C C . TYR A 1 93 ? 8.228 -2.990 3.328 1.00 98.25 93 TYR A C 1
ATOM 761 O O . TYR A 1 93 ? 8.398 -2.542 4.456 1.00 98.25 93 TYR A O 1
ATOM 769 N N . ASN A 1 94 ? 8.248 -2.217 2.244 1.00 97.75 94 ASN A N 1
ATOM 770 C CA . ASN A 1 94 ? 8.288 -0.762 2.309 1.00 97.75 94 ASN A CA 1
ATOM 771 C C . ASN A 1 94 ? 6.888 -0.226 2.612 1.00 97.75 94 ASN A C 1
ATOM 773 O O . ASN A 1 94 ? 5.913 -0.658 1.989 1.00 97.75 94 ASN A O 1
ATOM 777 N N . ILE A 1 95 ? 6.800 0.749 3.513 1.00 98.12 95 ILE A N 1
ATOM 778 C CA . ILE A 1 95 ? 5.546 1.389 3.912 1.00 98.12 95 ILE A CA 1
ATOM 779 C C . ILE A 1 95 ? 5.409 2.723 3.181 1.00 98.12 95 ILE A C 1
ATOM 781 O O . ILE A 1 95 ? 6.286 3.583 3.260 1.00 98.12 95 ILE A O 1
ATOM 785 N N . TYR A 1 96 ? 4.300 2.917 2.469 1.00 96.19 96 TYR A N 1
ATOM 786 C CA . TYR A 1 96 ? 4.075 4.138 1.701 1.00 96.19 96 TYR A CA 1
ATOM 787 C C . TYR A 1 96 ? 2.608 4.563 1.690 1.00 96.19 96 TYR A C 1
ATOM 789 O O . TYR A 1 96 ? 1.739 3.825 1.236 1.00 96.19 96 TYR A O 1
ATOM 797 N N . ALA A 1 97 ? 2.326 5.802 2.086 1.00 94.88 97 ALA A N 1
ATOM 798 C CA . ALA A 1 97 ? 1.006 6.408 1.942 1.00 94.88 97 ALA A CA 1
ATOM 799 C C . ALA A 1 97 ? 1.108 7.763 1.237 1.00 94.88 97 ALA A C 1
ATOM 801 O O . ALA A 1 97 ? 2.075 8.509 1.398 1.00 94.88 97 ALA A O 1
ATOM 802 N N . ARG A 1 98 ? 0.086 8.098 0.445 1.00 94.19 98 ARG A N 1
ATOM 803 C CA . ARG A 1 98 ? -0.037 9.429 -0.161 1.00 94.19 98 ARG A CA 1
ATOM 804 C C . ARG A 1 98 ? -0.814 10.355 0.761 1.00 94.19 98 ARG A C 1
ATOM 806 O O . ARG A 1 98 ? -1.854 9.975 1.290 1.00 94.19 98 ARG A O 1
ATOM 813 N N . SER A 1 99 ? -0.365 11.604 0.864 1.00 93.56 99 SER A N 1
ATOM 814 C CA . SER A 1 99 ? -1.149 12.649 1.522 1.00 93.56 99 SER A CA 1
ATOM 815 C C . SER A 1 99 ? -2.488 12.874 0.810 1.00 93.56 99 SER A C 1
ATOM 817 O O . SER A 1 99 ? -2.634 12.627 -0.388 1.00 93.56 99 SER A O 1
ATOM 819 N N . VAL A 1 100 ? -3.471 13.366 1.560 1.00 90.25 100 VAL A N 1
ATOM 820 C CA . VAL A 1 100 ? -4.840 13.688 1.104 1.00 90.25 100 VAL A CA 1
ATOM 821 C C . VAL A 1 100 ? -4.852 14.585 -0.126 1.00 90.25 100 VAL A C 1
ATOM 823 O O . VAL A 1 100 ? -5.605 14.358 -1.064 1.00 90.25 100 VAL A O 1
ATOM 826 N N . ASN A 1 101 ? -3.956 15.572 -0.137 1.00 90.62 101 ASN A N 1
ATOM 827 C CA . ASN A 1 101 ? -3.881 16.591 -1.180 1.00 90.62 101 ASN A CA 1
ATOM 828 C C . ASN A 1 101 ? -3.038 16.140 -2.386 1.00 90.62 101 ASN A C 1
ATOM 830 O O . ASN A 1 101 ? -2.819 16.908 -3.326 1.00 90.62 101 ASN A O 1
ATOM 834 N N . ASN A 1 102 ? -2.525 14.906 -2.379 1.00 91.50 102 ASN A N 1
ATOM 835 C CA . ASN A 1 102 ? -1.744 14.381 -3.487 1.00 91.50 102 ASN A CA 1
ATOM 836 C C . ASN A 1 102 ? -2.669 14.025 -4.660 1.00 91.50 102 ASN A C 1
ATOM 838 O O . ASN A 1 102 ? -3.462 13.093 -4.569 1.00 91.50 102 ASN A O 1
ATOM 842 N N . LYS A 1 103 ? -2.505 14.700 -5.804 1.00 88.75 103 LYS A N 1
ATOM 843 C CA . LYS A 1 103 ? -3.313 14.464 -7.020 1.00 88.75 103 LYS A CA 1
ATOM 844 C C . LYS A 1 103 ? -3.238 13.030 -7.564 1.00 88.75 103 LYS A C 1
ATOM 846 O O . LYS A 1 103 ? -4.092 12.634 -8.348 1.00 88.75 103 LYS A O 1
ATOM 851 N N . HIS A 1 104 ? -2.225 12.257 -7.174 1.00 86.50 104 HIS A N 1
ATOM 852 C CA . HIS A 1 104 ? -2.082 10.856 -7.568 1.00 86.50 104 HIS A CA 1
ATOM 853 C C . HIS A 1 104 ? -2.674 9.872 -6.545 1.00 86.50 104 HIS A C 1
ATOM 855 O O . HIS A 1 104 ? -2.528 8.662 -6.720 1.00 86.50 104 HIS A O 1
ATOM 861 N N . ARG A 1 105 ? -3.305 10.349 -5.464 1.00 89.12 105 ARG A N 1
ATOM 862 C CA . ARG A 1 105 ? -4.070 9.503 -4.542 1.00 89.12 105 ARG A CA 1
ATOM 863 C C . ARG A 1 105 ? -5.397 9.133 -5.206 1.00 89.12 105 ARG A C 1
ATOM 865 O O . ARG A 1 105 ? -6.223 9.999 -5.466 1.00 89.12 105 ARG A O 1
ATOM 872 N N . SER A 1 106 ? -5.587 7.849 -5.502 1.00 86.44 106 SER A N 1
ATOM 873 C CA . SER A 1 106 ? -6.745 7.352 -6.261 1.00 86.44 106 SER A CA 1
ATOM 874 C C . SER A 1 106 ? -8.056 7.429 -5.475 1.00 86.44 106 SER A C 1
ATOM 876 O O . SER A 1 106 ? -9.084 7.795 -6.039 1.00 86.44 106 SER A O 1
ATOM 878 N N . VAL A 1 107 ? -8.018 7.112 -4.177 1.00 90.12 107 VAL A N 1
ATOM 879 C CA . VAL A 1 107 ? -9.167 7.204 -3.264 1.00 90.12 107 VAL A CA 1
ATOM 880 C C . VAL A 1 107 ? -8.841 8.226 -2.177 1.00 90.12 107 VAL A C 1
ATOM 882 O O . VAL A 1 107 ? -8.189 7.922 -1.179 1.00 90.12 107 VAL A O 1
ATOM 885 N N . ALA A 1 108 ? -9.214 9.484 -2.418 1.00 91.31 108 ALA A N 1
ATOM 886 C CA . ALA A 1 108 ? -8.836 10.607 -1.557 1.00 91.31 108 ALA A CA 1
ATOM 887 C C . ALA A 1 108 ? -9.553 10.605 -0.195 1.00 91.31 108 ALA A C 1
ATOM 889 O O . ALA A 1 108 ? -8.984 11.055 0.791 1.00 91.31 108 ALA A O 1
ATOM 890 N N . HIS A 1 109 ? -10.776 10.073 -0.138 1.00 93.19 109 HIS A N 1
ATOM 891 C CA . HIS A 1 109 ? -11.644 10.106 1.046 1.00 93.19 109 HIS A CA 1
ATOM 892 C C . HIS A 1 109 ? -11.516 8.879 1.965 1.00 93.19 109 HIS A C 1
ATOM 894 O O . HIS A 1 109 ? -12.130 8.852 3.025 1.00 93.19 109 HIS A O 1
ATOM 900 N N . HIS A 1 110 ? -10.716 7.874 1.590 1.00 95.88 110 HIS A N 1
ATOM 901 C CA . HIS A 1 110 ? -10.479 6.681 2.410 1.00 95.88 110 HIS A CA 1
ATOM 902 C C . HIS A 1 110 ? -8.981 6.423 2.512 1.00 95.88 110 HIS A C 1
ATOM 904 O O . HIS A 1 110 ? -8.257 6.363 1.509 1.00 95.88 110 HIS A O 1
ATOM 910 N N . GLN A 1 111 ? -8.497 6.362 3.742 1.00 96.62 111 GLN A N 1
ATOM 911 C CA . GLN A 1 111 ? -7.114 6.117 4.085 1.00 96.62 111 GLN A CA 1
ATOM 912 C C . GLN A 1 111 ? -6.685 4.719 3.659 1.00 96.62 111 GLN A C 1
ATOM 914 O O . GLN A 1 111 ? -7.416 3.752 3.801 1.00 96.62 111 GLN A O 1
ATOM 919 N N . HIS A 1 112 ? -5.486 4.621 3.106 1.00 96.81 112 HIS A N 1
ATOM 920 C CA . HIS A 1 112 ? -4.865 3.351 2.766 1.00 96.81 112 HIS A CA 1
ATOM 921 C C . HIS A 1 112 ? -3.357 3.529 2.776 1.00 96.81 112 HIS A C 1
ATOM 923 O O . HIS A 1 112 ? -2.834 4.559 2.335 1.00 96.81 112 HIS A O 1
ATOM 929 N N . THR A 1 113 ? -2.667 2.510 3.263 1.00 97.75 113 THR A N 1
ATOM 930 C CA . THR A 1 113 ? -1.210 2.485 3.312 1.00 97.75 113 THR A CA 1
ATOM 931 C C . THR A 1 113 ? -0.724 1.318 2.475 1.00 97.75 113 THR A C 1
ATOM 933 O O . THR A 1 113 ? -1.127 0.180 2.688 1.00 97.75 113 THR A O 1
ATOM 936 N N . HIS A 1 114 ? 0.128 1.595 1.496 1.00 97.88 114 HIS A N 1
ATOM 937 C CA . HIS A 1 114 ? 0.724 0.576 0.648 1.00 97.88 114 HIS A CA 1
ATOM 938 C C . HIS A 1 114 ? 1.858 -0.133 1.384 1.00 97.88 114 HIS A C 1
ATOM 940 O O . HIS A 1 114 ? 2.707 0.512 2.001 1.00 97.88 114 HIS A O 1
ATOM 946 N N . LEU A 1 115 ? 1.888 -1.452 1.238 1.00 98.56 115 LEU A N 1
ATOM 947 C CA . LEU A 1 115 ? 2.982 -2.321 1.640 1.00 98.56 115 LEU A CA 1
ATOM 948 C C . LEU A 1 115 ? 3.605 -2.888 0.366 1.00 98.56 115 LEU A C 1
ATOM 950 O O . LEU A 1 115 ? 2.950 -3.612 -0.387 1.00 98.56 115 LEU A O 1
ATOM 954 N N . ILE A 1 116 ? 4.858 -2.535 0.092 1.00 98.31 116 ILE A N 1
ATOM 955 C CA . ILE A 1 116 ? 5.514 -2.846 -1.182 1.00 98.31 116 ILE A CA 1
ATOM 956 C C . ILE A 1 116 ? 6.790 -3.627 -0.915 1.00 98.31 116 ILE A C 1
ATOM 958 O O . ILE A 1 116 ? 7.775 -3.082 -0.416 1.00 98.31 116 ILE A O 1
ATOM 962 N N . LYS A 1 117 ? 6.800 -4.898 -1.300 1.00 98.00 117 LYS A N 1
ATOM 963 C CA . LYS A 1 117 ? 7.991 -5.742 -1.235 1.00 98.00 117 LYS A CA 1
ATOM 964 C C . LYS A 1 117 ? 8.681 -5.736 -2.586 1.00 98.00 117 LYS A C 1
ATOM 966 O O . LYS A 1 117 ? 8.039 -5.947 -3.615 1.00 98.00 117 LYS A O 1
ATOM 971 N N . ILE A 1 118 ? 9.985 -5.499 -2.590 1.00 96.62 118 ILE A N 1
ATOM 972 C CA . ILE A 1 118 ? 10.789 -5.398 -3.810 1.00 96.62 118 ILE A CA 1
ATOM 973 C C . ILE A 1 118 ? 11.862 -6.481 -3.853 1.00 96.62 118 ILE A C 1
ATOM 975 O O . ILE A 1 118 ? 12.262 -7.026 -2.825 1.00 96.62 118 ILE A O 1
ATOM 979 N N . ALA A 1 119 ? 12.333 -6.793 -5.056 1.00 94.25 119 ALA A N 1
ATOM 980 C CA . ALA A 1 119 ? 13.495 -7.643 -5.247 1.00 94.25 119 ALA A CA 1
ATOM 981 C C . ALA A 1 119 ? 14.750 -6.992 -4.640 1.00 94.25 119 ALA A C 1
ATOM 983 O O . ALA A 1 119 ? 14.878 -5.769 -4.608 1.00 94.25 119 ALA A O 1
ATOM 984 N N . ASN A 1 120 ? 15.707 -7.812 -4.197 1.00 89.00 120 ASN A N 1
ATOM 985 C CA . ASN A 1 120 ? 16.964 -7.345 -3.594 1.00 89.00 120 ASN A CA 1
ATOM 986 C C . ASN A 1 120 ? 18.013 -6.895 -4.638 1.00 89.00 120 ASN A C 1
ATOM 988 O O . ASN A 1 120 ? 19.228 -7.007 -4.448 1.00 89.00 120 ASN A O 1
ATOM 992 N N . ASP A 1 121 ? 17.538 -6.424 -5.782 1.00 89.25 121 ASP A N 1
ATOM 993 C CA . ASP A 1 121 ? 18.332 -5.893 -6.870 1.00 89.25 121 ASP A CA 1
ATOM 994 C C . ASP A 1 121 ? 17.615 -4.716 -7.522 1.00 89.25 121 ASP A C 1
ATOM 996 O O . ASP A 1 121 ? 16.412 -4.520 -7.362 1.00 89.25 121 ASP A O 1
ATOM 1000 N N . TYR A 1 122 ? 18.366 -3.900 -8.245 1.00 91.62 122 TYR A N 1
ATOM 1001 C CA . TYR A 1 122 ? 17.837 -2.714 -8.904 1.00 91.62 122 TYR A CA 1
ATOM 1002 C C . TYR A 1 122 ? 18.417 -2.582 -10.308 1.00 91.62 122 TYR A C 1
ATOM 1004 O O . TYR A 1 122 ? 19.509 -3.077 -10.611 1.00 91.62 122 TYR A O 1
ATOM 1012 N N . ALA A 1 123 ? 17.671 -1.927 -11.192 1.00 91.62 123 ALA A N 1
ATOM 1013 C CA . ALA A 1 123 ? 18.161 -1.592 -12.516 1.00 91.62 123 ALA A CA 1
ATOM 1014 C C . ALA A 1 123 ? 19.262 -0.537 -12.433 1.00 91.62 123 ALA A C 1
ATOM 1016 O O . ALA A 1 123 ? 19.165 0.416 -11.669 1.00 91.62 123 ALA A O 1
ATOM 1017 N N . ARG A 1 124 ? 20.294 -0.670 -13.270 1.00 91.69 124 ARG A N 1
ATOM 1018 C CA . ARG A 1 124 ? 21.369 0.335 -13.346 1.00 91.69 124 ARG A CA 1
ATOM 1019 C C . ARG A 1 124 ? 20.924 1.594 -14.083 1.00 91.69 124 ARG A C 1
ATOM 1021 O O . ARG A 1 124 ? 21.472 2.664 -13.851 1.00 91.69 124 ARG A O 1
ATOM 1028 N N . ALA A 1 125 ? 19.958 1.451 -14.985 1.00 91.56 125 ALA A N 1
ATOM 1029 C CA . ALA A 1 125 ? 19.302 2.558 -15.658 1.00 91.56 125 ALA A CA 1
ATOM 1030 C C . ALA A 1 125 ? 17.850 2.197 -15.989 1.00 91.56 125 ALA A C 1
ATOM 1032 O O . ALA A 1 125 ? 17.500 1.025 -16.152 1.00 91.56 125 ALA A O 1
ATOM 1033 N N . SER A 1 126 ? 17.004 3.214 -16.139 1.00 91.44 126 SER A N 1
ATOM 1034 C CA . SER A 1 126 ? 15.630 3.050 -16.614 1.00 91.44 126 SER A CA 1
ATOM 1035 C C . SER A 1 126 ? 15.261 4.163 -17.591 1.00 91.44 126 SER A C 1
ATOM 1037 O O . SER A 1 126 ? 15.669 5.307 -17.408 1.00 91.44 126 SER A O 1
ATOM 1039 N N . LEU A 1 127 ? 14.506 3.812 -18.631 1.00 92.81 127 LEU A N 1
ATOM 1040 C CA . LEU A 1 127 ? 13.895 4.748 -19.570 1.00 92.81 127 LEU A CA 1
ATOM 1041 C C . LEU A 1 127 ? 12.381 4.675 -19.401 1.00 92.81 127 LEU A C 1
ATOM 1043 O O . LEU A 1 127 ? 11.794 3.596 -19.526 1.00 92.81 127 LEU A O 1
ATOM 1047 N N . TYR A 1 128 ? 11.767 5.827 -19.150 1.00 93.50 128 TYR A N 1
ATOM 1048 C CA . TYR A 1 128 ? 10.322 5.989 -19.090 1.00 93.50 128 TYR A CA 1
ATOM 1049 C C . TYR A 1 128 ? 9.879 7.092 -20.051 1.00 93.50 128 TYR A C 1
ATOM 1051 O O . TYR A 1 128 ? 10.412 8.199 -20.019 1.00 93.50 128 TYR A O 1
ATOM 1059 N N . ILE A 1 129 ? 8.891 6.779 -20.884 1.00 93.62 129 ILE A N 1
ATOM 1060 C CA . ILE A 1 129 ? 8.193 7.723 -21.755 1.00 93.62 129 ILE A CA 1
ATOM 1061 C C . ILE A 1 129 ? 6.700 7.494 -21.536 1.00 93.62 129 ILE A C 1
ATOM 1063 O O . ILE A 1 129 ? 6.218 6.369 -21.656 1.00 93.62 129 ILE A O 1
ATOM 1067 N N . GLU A 1 130 ? 5.957 8.547 -21.201 1.00 88.38 130 GLU A N 1
ATOM 1068 C CA . GLU A 1 130 ? 4.515 8.430 -20.957 1.00 88.38 130 GLU A CA 1
ATOM 1069 C C . GLU A 1 130 ? 3.730 8.248 -22.264 1.00 88.38 130 GLU A C 1
ATOM 1071 O O . GLU A 1 130 ? 2.795 7.446 -22.333 1.00 88.38 130 GLU A O 1
ATOM 1076 N N . LYS A 1 131 ? 4.122 8.977 -23.318 1.00 89.56 131 LYS A N 1
ATOM 1077 C CA . LYS A 1 131 ? 3.481 8.952 -24.639 1.00 89.56 131 LYS A CA 1
ATOM 1078 C C . LYS A 1 131 ? 4.547 9.025 -25.747 1.00 89.56 131 LYS A C 1
ATOM 1080 O O . LYS A 1 131 ? 5.174 10.072 -25.877 1.00 89.56 131 LYS A O 1
ATOM 1085 N N . PRO A 1 132 ? 4.750 7.956 -26.544 1.00 89.81 132 PRO A N 1
ATOM 1086 C CA . PRO A 1 132 ? 4.125 6.634 -26.427 1.00 89.81 132 PRO A CA 1
ATOM 1087 C C . PRO A 1 132 ? 4.560 5.914 -25.140 1.00 89.81 132 PRO A C 1
ATOM 1089 O O . PRO A 1 132 ? 5.705 6.053 -24.722 1.00 89.81 132 PRO A O 1
ATOM 1092 N N . TYR A 1 133 ? 3.661 5.134 -24.525 1.00 89.94 133 TYR A N 1
ATOM 1093 C CA . TYR A 1 133 ? 3.964 4.462 -23.256 1.00 89.94 133 TYR A CA 1
ATOM 1094 C C . TYR A 1 133 ? 5.084 3.429 -23.423 1.00 89.94 133 TYR A C 1
ATOM 1096 O O . TYR A 1 133 ? 4.873 2.355 -24.004 1.00 89.94 133 TYR A O 1
ATOM 1104 N N . LEU A 1 134 ? 6.258 3.747 -22.882 1.00 91.69 134 LEU A N 1
ATOM 1105 C CA . LEU A 1 134 ? 7.448 2.910 -22.884 1.00 91.69 134 LEU A CA 1
ATOM 1106 C C . LEU A 1 134 ? 8.068 2.913 -21.490 1.00 91.69 134 LEU A C 1
ATOM 1108 O O . LEU A 1 134 ? 8.343 3.961 -20.915 1.00 91.69 134 LEU A O 1
ATOM 1112 N N . LEU A 1 135 ? 8.337 1.719 -20.978 1.00 93.12 135 LEU A N 1
ATOM 1113 C CA . LEU A 1 135 ? 9.092 1.515 -19.755 1.00 93.12 135 LEU A CA 1
ATOM 1114 C C . LEU A 1 135 ? 10.103 0.406 -20.009 1.00 93.12 135 LEU A C 1
ATOM 1116 O O . LEU A 1 135 ? 9.717 -0.712 -20.355 1.00 93.12 135 LEU A O 1
ATOM 1120 N N . LYS A 1 136 ? 11.387 0.718 -19.849 1.00 92.00 136 LYS A N 1
ATOM 1121 C CA . LYS A 1 136 ? 12.473 -0.248 -20.013 1.00 92.00 136 LYS A CA 1
ATOM 1122 C C . LYS A 1 136 ? 13.492 -0.092 -18.893 1.00 92.00 136 LYS A C 1
ATOM 1124 O O . LYS A 1 136 ? 13.919 1.016 -18.587 1.00 92.00 136 LYS A O 1
ATOM 1129 N N . MET A 1 137 ? 13.877 -1.216 -18.301 1.00 91.75 137 MET A N 1
ATOM 1130 C CA . MET A 1 137 ? 14.950 -1.314 -17.313 1.00 91.75 137 MET A CA 1
ATOM 1131 C C . MET A 1 137 ? 16.197 -1.888 -17.987 1.00 91.75 137 MET A C 1
ATOM 1133 O O . MET A 1 137 ? 16.082 -2.767 -18.844 1.00 91.75 137 MET A O 1
ATOM 1137 N N . PHE A 1 138 ? 17.377 -1.406 -17.605 1.00 91.00 138 PHE A N 1
ATOM 1138 C CA . PHE A 1 138 ? 18.656 -1.831 -18.168 1.00 91.00 138 PHE A CA 1
ATOM 1139 C C . PHE A 1 138 ? 19.620 -2.275 -17.071 1.00 91.00 138 PHE A C 1
ATOM 1141 O O . PHE A 1 138 ? 19.869 -1.546 -16.106 1.00 91.00 138 PHE A O 1
ATOM 1148 N N . GLY A 1 139 ? 20.197 -3.465 -17.266 1.00 88.69 139 GLY A N 1
ATOM 1149 C CA . GLY A 1 139 ? 21.059 -4.120 -16.286 1.00 88.69 139 GLY A CA 1
ATOM 1150 C C . GLY A 1 139 ? 20.323 -4.470 -14.989 1.00 88.69 139 GLY A C 1
ATOM 1151 O O . GLY A 1 139 ? 19.227 -3.983 -14.723 1.00 88.69 139 GLY A O 1
ATOM 1152 N N . ARG A 1 140 ? 20.939 -5.317 -14.164 1.00 85.44 140 ARG A N 1
ATOM 1153 C CA . ARG A 1 140 ? 20.509 -5.567 -12.782 1.00 85.44 140 ARG A CA 1
ATOM 1154 C C . ARG A 1 140 ? 21.744 -5.584 -11.894 1.00 85.44 140 ARG A C 1
ATOM 1156 O O . ARG A 1 140 ? 22.783 -6.106 -12.298 1.00 85.44 140 ARG A O 1
ATOM 1163 N N . HIS A 1 141 ? 21.652 -4.959 -10.731 1.00 83.88 141 HIS A N 1
ATOM 1164 C CA . HIS A 1 141 ? 22.709 -4.946 -9.733 1.00 83.88 141 HIS A CA 1
ATOM 1165 C C . HIS A 1 141 ? 22.136 -5.381 -8.390 1.00 83.88 141 HIS A C 1
ATOM 1167 O O . HIS A 1 141 ? 21.190 -4.781 -7.885 1.00 83.88 141 HIS A O 1
ATOM 1173 N N . THR A 1 142 ? 22.723 -6.418 -7.808 1.00 80.50 142 THR A N 1
ATOM 1174 C CA . THR A 1 142 ? 22.445 -6.844 -6.438 1.00 80.50 142 THR A CA 1
ATOM 1175 C C . THR A 1 142 ? 23.335 -6.052 -5.497 1.00 80.50 142 THR A C 1
ATOM 1177 O O . THR A 1 142 ? 24.553 -6.029 -5.695 1.00 80.50 142 THR A O 1
ATOM 1180 N N . LYS A 1 143 ? 22.777 -5.464 -4.433 1.00 65.75 143 LYS A N 1
ATOM 1181 C CA . LYS A 1 143 ? 23.630 -4.996 -3.335 1.00 65.75 143 LYS A CA 1
ATOM 1182 C C . LYS A 1 143 ? 24.325 -6.224 -2.748 1.00 65.75 143 LYS A C 1
ATOM 1184 O O . LYS A 1 143 ? 23.673 -7.093 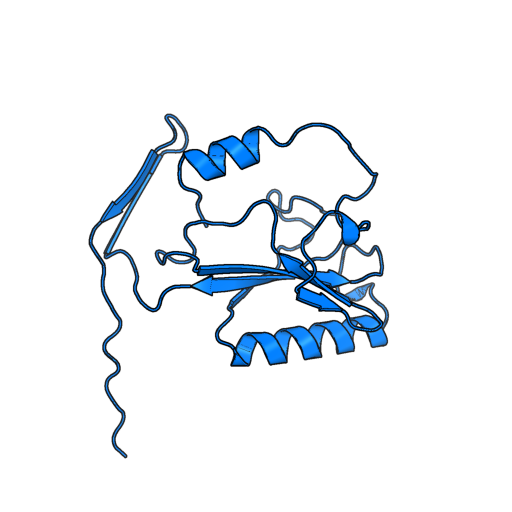-2.174 1.00 65.75 143 LYS A O 1
ATOM 1189 N N . SER A 1 144 ? 25.640 -6.321 -2.935 1.00 59.69 144 SER A N 1
ATOM 1190 C CA . SER A 1 144 ? 26.455 -7.320 -2.247 1.00 59.69 144 SER A CA 1
ATOM 1191 C C . SER A 1 144 ? 26.216 -7.170 -0.745 1.00 59.69 144 SER A C 1
ATOM 1193 O O . SER A 1 144 ? 26.427 -6.088 -0.190 1.00 59.69 144 SER A O 1
ATOM 1195 N N . LYS A 1 145 ? 25.757 -8.240 -0.084 1.00 54.56 145 LYS A N 1
ATOM 1196 C CA . LYS A 1 145 ? 25.832 -8.325 1.372 1.00 54.56 145 LYS A CA 1
ATOM 1197 C C . LYS A 1 145 ? 27.318 -8.404 1.708 1.00 54.56 145 LYS A C 1
ATOM 1199 O O . LYS A 1 145 ? 27.879 -9.494 1.745 1.00 54.56 145 LYS A O 1
ATOM 1204 N N . LYS A 1 146 ? 27.969 -7.264 1.954 1.00 47.81 146 LYS A N 1
ATOM 1205 C CA . LYS A 1 146 ? 29.157 -7.279 2.806 1.00 47.81 146 LYS A CA 1
ATOM 1206 C C . LYS A 1 146 ? 28.662 -7.767 4.161 1.00 47.81 146 LYS A C 1
ATOM 1208 O O . LYS A 1 146 ? 28.022 -7.017 4.891 1.00 47.81 146 LYS A O 1
ATOM 1213 N N . THR A 1 147 ? 28.863 -9.049 4.437 1.00 44.75 147 THR A N 1
ATOM 1214 C CA . THR A 1 147 ? 28.800 -9.599 5.785 1.00 44.75 147 THR A CA 1
ATOM 1215 C C . THR A 1 147 ? 29.684 -8.719 6.653 1.00 44.75 147 THR A C 1
ATOM 1217 O O . THR A 1 147 ? 30.904 -8.728 6.498 1.00 44.75 147 THR A O 1
ATOM 1220 N N . ALA A 1 148 ? 29.065 -7.914 7.514 1.00 44.81 148 ALA A N 1
ATOM 1221 C CA . ALA A 1 148 ? 29.747 -7.377 8.672 1.00 44.81 148 ALA A CA 1
ATOM 1222 C C . ALA A 1 148 ? 30.063 -8.589 9.557 1.00 44.81 148 ALA A C 1
ATOM 1224 O O . ALA A 1 148 ? 29.214 -9.073 10.296 1.00 44.81 148 ALA A O 1
ATOM 1225 N N . GLN A 1 149 ? 31.248 -9.164 9.359 1.00 45.81 149 GLN A N 1
ATOM 1226 C CA . GLN A 1 149 ? 31.934 -9.850 10.439 1.00 45.81 149 GLN A CA 1
ATOM 1227 C C . GLN A 1 149 ? 32.343 -8.748 11.412 1.00 45.81 149 GLN A C 1
ATOM 1229 O O . GLN A 1 149 ? 33.096 -7.860 11.010 1.00 45.81 149 GLN A O 1
ATOM 1234 N N . ASN A 1 150 ? 31.739 -8.752 12.599 1.00 39.72 150 ASN A N 1
ATOM 1235 C CA . ASN A 1 150 ? 32.313 -8.365 13.889 1.00 39.72 150 ASN A CA 1
ATOM 1236 C C . ASN A 1 150 ? 31.276 -8.629 14.978 1.00 39.72 150 ASN A C 1
ATOM 1238 O O . ASN A 1 150 ? 30.172 -8.048 14.881 1.00 39.72 150 ASN A O 1
#

Foldseek 3Di:
DAADPVLVVVVVPDDDPDDVFPQLPLVVFAWPDDDPFKTKTFDPRDHQDDPQFGWPGKIKIFTNDQAQDLVPDDPVNNVVVVVVVVVLVVVQWDKDWDALPDPPPPGSRTGMIMTTHGDQKGAPDWDADPVVGDTDGHDIDHDPPPPPDD

Sequence (150 aa):
MYRFKNNYKNYLRYNKHKRACALCAPEDFTIIEQTEYAVVVVNNYPYDIWEQSVVLEHLMVLPLEHKANLSELSPATQNDIMALLAAYETKGYNIYARSVNNKHRSVAHHQHTHLIKIANDYARASLYIEKPYLLKMFGRHTKSKKTAQN

Secondary structure (DSSP, 8-state):
-B--HHHHHHHHH------S-SSS-GGGS-EEEE-SSEEEEE-SS--SEETTEEEEEEEEEEESS--SSGGGS-HHHHHHHHHHHHHHHHTTPEEE---TT-TT-S-TTS--EEEEEE-SEE-SEEEEETTTTEEEEE--EE--------

Radius of gyration: 17.17 Å; chains: 1; bounding box: 52×28×45 Å

pLDDT: mean 90.07, std 12.6, range [39.72, 98.56]